Protein AF-A0A969MWN6-F1 (afdb_monomer)

Secondary structure (DSSP, 8-state):
---EE---SS--EE-S--SSS-----EEEE-TTS--EEE-S--TTTSEEEE-TT--GGGEEEEEETTEEEEEETTEEEEEETTPPPP-

Nearest PDB structures (foldseek):
  7rah-assembly1_E  TM=6.262E-01  e=1.132E-03  Bordetella pertussis
  2qub-assembly6_K  TM=5.117E-01  e=3.108E-03  Serratia marcescens
  8tka-assembly1_B  TM=7.395E-01  e=9.115E-01  Mammalian orthoreovirus 1
  6osq-assembly1_f  TM=4.971E-01  e=1.609E+00  Escherichia coli

Solvent-accessible surface area (backbone atoms only — not comparable to full-atom values): 5206 Å² total; per-residue (Å²): 86,72,42,83,45,63,77,57,82,44,68,36,81,46,72,73,69,96,63,101,62,80,80,41,53,23,30,45,44,43,45,87,93,25,44,45,30,36,36,65,68,73,44,88,92,59,40,44,82,38,64,36,97,84,54,51,78,88,53,53,45,82,44,72,50,96,60,14,25,34,39,27,42,92,93,43,56,38,31,38,35,40,77,37,64,76,78,134

Radius of gyration: 12.34 Å; Cα contacts (8 Å, |Δi|>4): 202; chains: 1; bounding box: 34×26×28 Å

Mean predicted aligned error: 4.14 Å

Foldseek 3Di:
DAEEDEPFADAEEDEQDDDPDDGAAYEYEWEPPRAEYEYEDDDPPRYYYHYDDPDDPVQWDWDADPQWIFTDGDPGGRYIYHNDGDDD

Structure (mmCIF, N/CA/C/O backbone):
data_AF-A0A969MWN6-F1
#
_entry.id   AF-A0A969MWN6-F1
#
loop_
_atom_site.group_PDB
_atom_site.id
_atom_site.type_symbol
_atom_site.label_atom_id
_atom_site.label_alt_id
_atom_site.label_comp_id
_atom_site.label_asym_id
_atom_site.label_entity_id
_atom_site.label_seq_id
_atom_site.pdbx_PDB_ins_code
_atom_site.Cartn_x
_atom_site.Cartn_y
_atom_site.Cartn_z
_atom_site.occupancy
_atom_site.B_iso_or_equiv
_atom_site.auth_seq_id
_atom_site.auth_comp_id
_atom_site.auth_asym_id
_atom_site.auth_atom_id
_atom_site.pdbx_PDB_model_num
ATOM 1 N N . GLY A 1 1 ? 10.111 -8.651 -10.912 1.00 81.31 1 GLY A N 1
ATOM 2 C CA . GLY A 1 1 ? 9.554 -9.356 -12.080 1.00 81.31 1 GLY A CA 1
ATOM 3 C C . 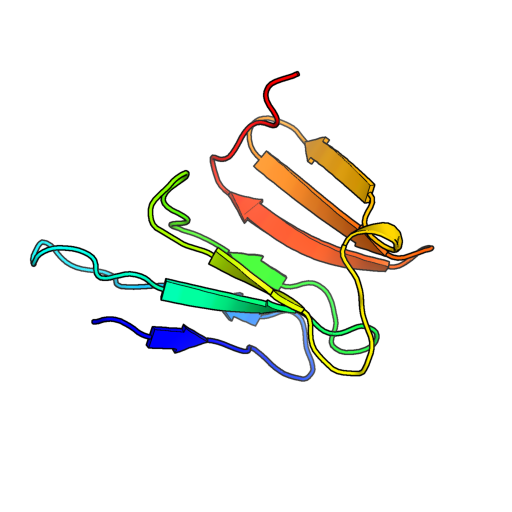GLY A 1 1 ? 8.122 -8.910 -12.155 1.00 81.31 1 GLY A C 1
ATOM 4 O O . GLY A 1 1 ? 7.885 -7.789 -11.766 1.00 81.31 1 GLY A O 1
ATOM 5 N N . ASP A 1 2 ? 7.181 -9.731 -12.620 1.00 90.75 2 ASP A N 1
ATOM 6 C CA . ASP A 1 2 ? 5.784 -9.492 -12.223 1.00 90.75 2 ASP A CA 1
ATOM 7 C C . ASP A 1 2 ? 5.571 -10.290 -10.930 1.00 90.75 2 ASP A C 1
ATOM 9 O O . ASP A 1 2 ? 5.570 -11.530 -10.979 1.00 90.75 2 ASP A O 1
ATOM 13 N N . ASP A 1 3 ? 5.446 -9.616 -9.787 1.00 91.94 3 ASP A N 1
ATOM 14 C CA . ASP A 1 3 ? 5.405 -10.257 -8.475 1.00 91.94 3 ASP A CA 1
ATOM 15 C C . ASP A 1 3 ? 4.062 -10.065 -7.747 1.00 91.94 3 ASP A C 1
ATOM 17 O O . ASP A 1 3 ? 3.343 -9.079 -7.896 1.00 91.94 3 ASP A O 1
ATOM 21 N N . LEU A 1 4 ? 3.694 -11.061 -6.934 1.00 95.38 4 LEU A N 1
ATOM 22 C CA . LEU A 1 4 ? 2.548 -10.996 -6.024 1.00 95.38 4 LEU A CA 1
ATOM 23 C C . LEU A 1 4 ? 3.078 -10.909 -4.595 1.00 95.38 4 LEU A C 1
ATOM 25 O O . LEU A 1 4 ? 3.638 -11.879 -4.078 1.00 95.38 4 LEU A O 1
ATOM 29 N N . ILE A 1 5 ? 2.880 -9.762 -3.955 1.00 96.50 5 ILE A N 1
ATOM 30 C CA . ILE A 1 5 ? 3.551 -9.413 -2.704 1.00 96.50 5 ILE A CA 1
ATOM 31 C C . ILE A 1 5 ? 2.510 -9.221 -1.605 1.00 96.50 5 ILE A C 1
ATOM 33 O O . ILE A 1 5 ? 1.614 -8.394 -1.726 1.00 96.50 5 ILE A O 1
ATOM 37 N N . ARG A 1 6 ? 2.635 -9.979 -0.514 1.00 97.19 6 ARG A N 1
ATOM 38 C CA . ARG A 1 6 ? 1.781 -9.887 0.678 1.00 97.19 6 ARG A CA 1
ATOM 39 C C . ARG A 1 6 ? 2.664 -9.959 1.920 1.00 97.19 6 ARG A C 1
ATOM 41 O O . ARG A 1 6 ? 3.419 -10.924 2.042 1.00 97.19 6 ARG A O 1
ATOM 48 N N . GLY A 1 7 ? 2.570 -8.971 2.809 1.00 96.88 7 GLY A N 1
ATOM 49 C CA . GLY A 1 7 ? 3.324 -8.952 4.071 1.00 96.88 7 GLY A CA 1
ATOM 50 C C . GLY A 1 7 ? 2.869 -10.047 5.035 1.00 96.88 7 GLY A C 1
ATOM 51 O O . GLY A 1 7 ? 3.677 -10.819 5.556 1.00 96.88 7 GLY A O 1
ATOM 52 N N . GLY A 1 8 ? 1.549 -10.217 5.139 1.00 97.25 8 GLY A N 1
ATOM 53 C CA . GLY A 1 8 ? 0.935 -11.090 6.130 1.00 97.25 8 GLY A CA 1
ATOM 54 C C . GLY A 1 8 ? 0.791 -10.353 7.458 1.00 97.25 8 GLY A C 1
ATOM 55 O O . GLY A 1 8 ? 0.602 -9.149 7.483 1.00 97.25 8 GLY A O 1
ATOM 56 N N . LEU A 1 9 ? 0.833 -11.078 8.577 1.00 97.38 9 LEU A N 1
ATOM 57 C CA . LEU A 1 9 ? 0.635 -10.469 9.894 1.00 97.38 9 LEU A CA 1
ATOM 58 C C . LEU A 1 9 ? 1.819 -9.582 10.306 1.00 97.38 9 LEU A C 1
ATOM 60 O O . LEU A 1 9 ? 2.931 -10.082 10.488 1.00 97.38 9 LEU A O 1
ATOM 64 N N . GLY A 1 10 ? 1.533 -8.331 10.645 1.00 98.12 10 GLY A N 1
ATOM 65 C CA . GLY A 1 10 ? 2.502 -7.355 11.117 1.00 98.12 10 GLY A CA 1
ATOM 66 C C . GLY A 1 10 ? 2.395 -6.039 10.358 1.00 98.12 10 GLY A C 1
ATOM 67 O O . GLY A 1 10 ? 1.494 -5.823 9.567 1.00 98.12 10 GLY A O 1
ATOM 68 N N . ASN A 1 11 ? 3.321 -5.128 10.649 1.00 98.38 11 ASN A N 1
ATOM 69 C CA . ASN A 1 11 ? 3.488 -3.922 9.847 1.00 98.38 11 ASN A CA 1
ATOM 70 C C . ASN A 1 11 ? 4.716 -4.139 8.968 1.00 98.38 11 ASN A C 1
ATOM 72 O O . ASN A 1 11 ? 5.846 -4.015 9.465 1.00 98.38 11 ASN A O 1
ATOM 76 N N . ASP A 1 12 ? 4.507 -4.486 7.703 1.00 98.50 12 ASP A N 1
ATOM 77 C CA . ASP A 1 12 ? 5.583 -4.875 6.804 1.00 98.50 12 ASP A CA 1
ATOM 78 C C . ASP A 1 12 ? 6.028 -3.733 5.890 1.00 98.50 12 ASP A C 1
ATOM 80 O O . ASP A 1 12 ? 5.356 -2.720 5.701 1.00 98.50 12 ASP A O 1
ATOM 84 N N . LYS A 1 13 ? 7.226 -3.887 5.322 1.00 97.31 13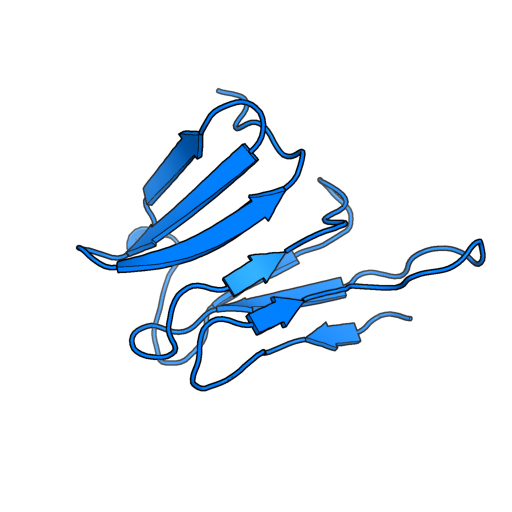 LYS A N 1
ATOM 85 C CA . LYS A 1 13 ? 7.693 -3.047 4.218 1.00 97.31 13 LYS A CA 1
ATOM 86 C C . LYS A 1 13 ? 7.697 -3.881 2.955 1.00 97.31 13 LYS A C 1
ATOM 88 O O . LYS A 1 13 ? 8.445 -4.856 2.879 1.00 97.31 13 LYS A O 1
ATOM 93 N N . LEU A 1 14 ? 6.880 -3.485 1.993 1.00 96.06 14 LEU A N 1
ATOM 94 C CA . LEU A 1 14 ? 6.695 -4.193 0.738 1.00 96.06 14 LEU A CA 1
ATOM 95 C C . LEU A 1 14 ? 7.415 -3.442 -0.382 1.00 96.06 14 LEU A C 1
ATOM 97 O O . LEU A 1 14 ? 7.340 -2.213 -0.470 1.00 96.06 14 LEU A O 1
ATOM 101 N N . TYR A 1 15 ? 8.123 -4.209 -1.205 1.00 92.44 15 TYR A N 1
ATOM 102 C CA . TYR A 1 15 ? 8.948 -3.731 -2.309 1.00 92.44 15 TYR A CA 1
ATOM 103 C C . TYR A 1 15 ? 8.593 -4.547 -3.542 1.00 92.44 15 TYR A C 1
ATOM 105 O O . TYR A 1 15 ? 8.618 -5.776 -3.439 1.00 92.44 15 TYR A O 1
ATOM 113 N N . GLY A 1 16 ? 8.272 -3.866 -4.640 1.00 83.56 16 GLY A N 1
ATOM 114 C CA . GLY A 1 16 ? 8.016 -4.485 -5.942 1.00 83.56 16 GLY A CA 1
ATOM 115 C C . GLY A 1 16 ? 9.290 -5.120 -6.483 1.00 83.56 16 GLY A C 1
ATOM 116 O O . GLY A 1 16 ? 9.480 -6.330 -6.423 1.00 83.56 16 GLY A O 1
ATOM 117 N N . ASP A 1 17 ? 10.251 -4.263 -6.826 1.00 76.50 17 ASP A N 1
ATOM 118 C CA . ASP A 1 17 ? 11.592 -4.634 -7.252 1.00 76.50 17 ASP A CA 1
ATOM 119 C C . ASP A 1 17 ? 12.583 -3.502 -6.949 1.00 76.50 17 ASP A C 1
ATOM 121 O O . ASP A 1 17 ? 12.457 -2.377 -7.427 1.00 76.50 17 ASP A O 1
ATOM 125 N N . THR A 1 18 ? 13.694 -3.804 -6.274 1.00 61.12 18 THR A N 1
ATOM 126 C CA . THR A 1 18 ? 14.808 -2.849 -6.167 1.00 61.12 18 THR A CA 1
ATOM 127 C C . THR A 1 18 ? 15.842 -3.111 -7.267 1.00 61.12 18 THR A C 1
ATOM 129 O O . THR A 1 18 ? 16.807 -3.849 -7.042 1.00 61.12 18 THR A O 1
ATOM 132 N N . GLY A 1 19 ? 15.707 -2.526 -8.462 1.00 54.41 19 GLY A N 1
ATOM 133 C CA . GLY A 1 19 ? 16.794 -2.621 -9.447 1.00 54.41 19 GLY A CA 1
ATOM 134 C C . GLY A 1 19 ? 16.522 -2.105 -10.859 1.00 54.41 19 GLY A C 1
ATOM 135 O O . GLY A 1 19 ? 15.434 -2.226 -11.389 1.00 54.41 19 GLY A O 1
ATOM 136 N N . ASN A 1 20 ? 17.585 -1.605 -11.504 1.00 51.31 20 ASN A N 1
ATOM 137 C CA . ASN A 1 20 ? 17.656 -1.024 -12.862 1.00 51.31 20 ASN A CA 1
ATOM 138 C C . ASN A 1 20 ? 17.227 -1.939 -14.041 1.00 51.31 20 ASN A C 1
ATOM 140 O O . ASN A 1 20 ? 17.626 -1.690 -15.180 1.00 51.31 20 ASN A O 1
ATOM 144 N N . SER A 1 21 ? 16.493 -3.024 -13.809 1.00 55.94 21 SER A N 1
ATOM 145 C CA . SER A 1 21 ? 16.022 -3.927 -14.862 1.00 55.94 21 SER A CA 1
ATOM 146 C C . SER A 1 21 ? 14.508 -3.852 -14.877 1.00 55.94 21 SER A C 1
ATOM 148 O O . SER A 1 21 ? 13.906 -4.336 -13.938 1.00 55.94 21 SER A O 1
ATOM 150 N N . SER A 1 22 ? 13.959 -3.200 -15.908 1.00 56.31 22 SER A N 1
ATOM 151 C CA . SER A 1 22 ? 12.539 -3.140 -16.285 1.00 56.31 22 SER A CA 1
ATOM 152 C C . SER A 1 22 ? 11.581 -3.676 -15.218 1.00 56.31 22 SER A C 1
ATOM 154 O O . SER A 1 22 ? 11.339 -4.882 -15.207 1.00 56.31 22 SER A O 1
ATOM 156 N N . GLY A 1 23 ? 11.088 -2.774 -14.358 1.00 65.12 23 GLY A N 1
ATOM 157 C CA . GLY A 1 23 ? 10.045 -3.074 -13.377 1.00 65.12 23 GLY A CA 1
ATOM 158 C C . GLY A 1 23 ? 8.924 -3.856 -14.046 1.00 65.12 23 GLY A C 1
ATOM 159 O O . GLY A 1 23 ? 8.530 -3.538 -15.179 1.00 65.12 23 GLY A O 1
ATOM 160 N N . GLY A 1 24 ? 8.534 -4.962 -13.424 1.00 82.69 24 GLY A N 1
ATOM 161 C CA . GLY A 1 24 ? 7.356 -5.676 -13.876 1.00 82.69 24 GLY A CA 1
ATOM 162 C C . GLY A 1 24 ? 6.113 -5.124 -13.206 1.00 82.69 24 GLY A C 1
ATOM 163 O O .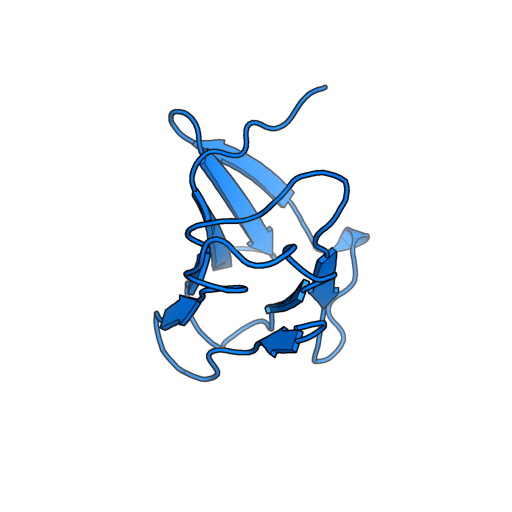 GLY A 1 24 ? 6.138 -4.108 -12.522 1.00 82.69 24 GLY A O 1
ATOM 164 N N . LEU A 1 25 ? 4.995 -5.757 -13.524 1.00 91.19 25 LEU A N 1
ATOM 165 C CA . LEU A 1 25 ? 3.707 -5.423 -12.953 1.00 91.19 25 LEU A CA 1
ATOM 166 C C . LEU A 1 25 ? 3.596 -6.126 -11.604 1.00 91.19 25 LEU A C 1
ATOM 168 O O . LEU A 1 25 ? 3.283 -7.321 -11.551 1.00 91.19 25 LEU A O 1
ATOM 172 N N . ASP A 1 26 ? 3.809 -5.375 -10.529 1.00 93.75 26 ASP A N 1
ATOM 173 C CA . ASP A 1 26 ? 3.731 -5.908 -9.178 1.00 93.75 26 ASP A CA 1
ATOM 174 C C . ASP A 1 26 ? 2.338 -5.708 -8.584 1.00 93.75 26 ASP A C 1
ATOM 176 O O . ASP A 1 26 ? 1.649 -4.714 -8.812 1.00 93.75 26 ASP A O 1
ATOM 180 N N . THR A 1 27 ? 1.873 -6.698 -7.826 1.00 96.38 27 THR A N 1
ATOM 181 C CA . THR A 1 27 ? 0.588 -6.650 -7.125 1.00 96.38 27 THR A CA 1
ATOM 182 C C . THR A 1 27 ? 0.807 -6.749 -5.623 1.00 96.38 27 THR A C 1
ATOM 184 O O . THR A 1 27 ? 1.119 -7.820 -5.099 1.00 96.38 27 THR A O 1
ATOM 187 N N . PHE A 1 28 ? 0.567 -5.644 -4.919 1.00 97.62 28 PHE A N 1
ATOM 188 C CA . PHE A 1 28 ? 0.639 -5.556 -3.462 1.00 97.62 28 PHE A CA 1
ATOM 189 C C . PHE A 1 28 ? -0.716 -5.920 -2.856 1.00 97.62 28 PHE A C 1
ATOM 191 O O . PHE A 1 28 ? -1.708 -5.218 -3.049 1.00 97.62 28 PHE A O 1
ATOM 198 N N . VAL A 1 29 ? -0.777 -7.050 -2.159 1.00 98.25 29 VAL A N 1
ATOM 199 C CA . VAL A 1 29 ? -2.012 -7.624 -1.623 1.00 98.25 29 VAL A CA 1
ATOM 200 C C . VAL A 1 29 ? -2.251 -7.134 -0.204 1.00 98.25 29 VAL A C 1
ATOM 202 O O . VAL A 1 29 ? -1.448 -7.404 0.684 1.00 98.25 29 VAL A O 1
ATOM 205 N N . LEU A 1 30 ? -3.398 -6.494 0.004 1.00 98.44 30 LEU A N 1
ATOM 206 C CA . LEU A 1 30 ? -3.865 -6.016 1.299 1.00 98.44 30 LEU A CA 1
ATOM 207 C C . LEU A 1 30 ? -5.006 -6.892 1.821 1.00 98.44 30 LEU A C 1
ATOM 209 O O . LEU A 1 30 ? -5.889 -7.311 1.062 1.00 98.44 30 LEU A O 1
ATOM 213 N N . ALA A 1 31 ? -5.012 -7.121 3.129 1.00 98.12 31 ALA A N 1
ATOM 214 C CA . ALA A 1 31 ? -6.088 -7.796 3.840 1.00 98.12 31 ALA A CA 1
ATOM 215 C C . ALA A 1 31 ? -6.328 -7.127 5.196 1.00 98.12 31 ALA A C 1
ATOM 217 O O . ALA A 1 31 ? -5.399 -6.643 5.837 1.00 98.12 31 ALA A O 1
ATOM 218 N N . ALA A 1 32 ? -7.587 -7.106 5.631 1.00 97.69 32 ALA A N 1
ATOM 219 C CA . ALA A 1 32 ? -7.951 -6.567 6.936 1.00 97.69 32 ALA A CA 1
ATOM 220 C C . ALA A 1 32 ? -7.473 -7.482 8.074 1.00 97.69 32 ALA A C 1
ATOM 222 O O . ALA A 1 32 ? -7.520 -8.711 7.964 1.00 97.69 32 ALA A O 1
ATOM 223 N N . GLY A 1 33 ? -7.069 -6.884 9.193 1.00 97.44 33 GLY A N 1
ATOM 224 C CA . GLY A 1 33 ? -6.568 -7.585 10.372 1.00 97.44 33 GLY A CA 1
ATOM 225 C C . GLY A 1 33 ? -5.141 -8.115 10.235 1.00 97.44 33 GLY A C 1
ATOM 226 O O . GLY A 1 33 ? -4.689 -8.842 11.125 1.00 97.44 33 GLY A O 1
ATOM 227 N N . GLU A 1 34 ? -4.442 -7.772 9.152 1.00 97.62 34 GLU A N 1
ATOM 228 C CA . GLU A 1 34 ? -3.039 -8.135 8.951 1.00 97.62 34 GLU A CA 1
ATOM 229 C C . GLU A 1 34 ? -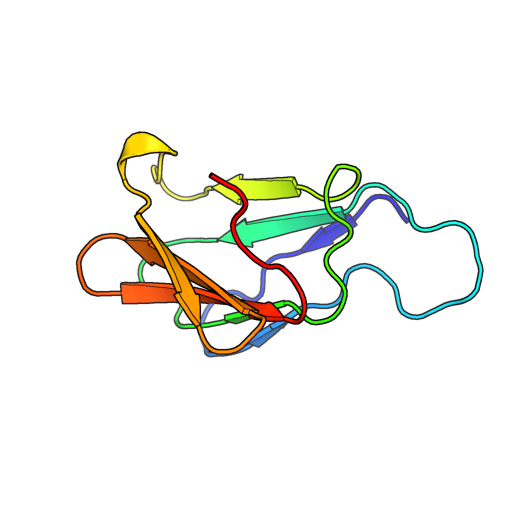2.073 -7.076 9.489 1.00 97.62 34 GLU A C 1
ATOM 231 O O . GLU A 1 34 ? -0.963 -7.436 9.857 1.00 97.62 34 GLU A O 1
ATOM 236 N N . GLY A 1 35 ? -2.524 -5.840 9.715 1.00 97.19 35 GLY A N 1
ATOM 237 C CA . GLY A 1 35 ? -1.689 -4.736 10.185 1.00 97.19 35 GLY A CA 1
ATOM 238 C C . GLY A 1 35 ? -1.561 -3.637 9.135 1.00 97.19 35 GLY A C 1
ATOM 239 O O . GLY A 1 35 ? -2.334 -3.578 8.182 1.00 97.19 35 GLY A O 1
ATOM 240 N N . THR A 1 36 ? -0.619 -2.718 9.354 1.00 98.19 36 THR A N 1
ATOM 241 C CA . THR A 1 36 ? -0.412 -1.556 8.481 1.00 98.19 36 THR A CA 1
ATOM 242 C C . THR A 1 36 ? 0.916 -1.661 7.751 1.00 98.19 36 THR A C 1
ATOM 244 O O . THR A 1 36 ? 1.978 -1.407 8.331 1.00 98.19 36 THR A O 1
ATOM 247 N N . ASP A 1 37 ? 0.843 -1.945 6.457 1.00 98.50 37 ASP A N 1
ATOM 248 C CA . ASP A 1 37 ? 2.011 -2.082 5.599 1.00 98.50 37 ASP A CA 1
ATOM 249 C C . ASP A 1 37 ? 2.519 -0.736 5.070 1.00 98.50 37 ASP A C 1
ATOM 251 O O . ASP A 1 37 ? 1.822 0.278 5.028 1.00 98.50 37 ASP A O 1
ATOM 255 N N . THR A 1 38 ? 3.779 -0.708 4.652 1.00 97.94 38 THR A N 1
ATOM 256 C CA . THR A 1 38 ? 4.395 0.410 3.934 1.00 97.94 38 THR A CA 1
ATOM 257 C C . THR A 1 38 ? 4.860 -0.072 2.569 1.00 97.94 38 THR A C 1
ATOM 259 O O . THR A 1 38 ? 5.766 -0.900 2.486 1.00 97.94 38 THR A O 1
ATOM 262 N N . ILE A 1 39 ? 4.283 0.478 1.505 1.00 96.94 39 ILE A N 1
ATOM 263 C CA . ILE A 1 39 ? 4.663 0.181 0.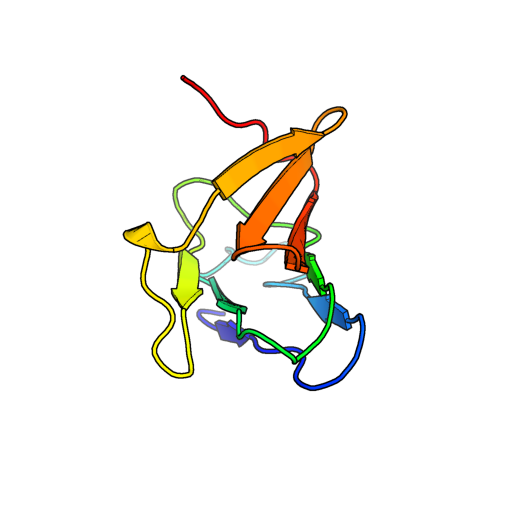120 1.00 96.94 39 ILE A CA 1
ATOM 264 C C . ILE A 1 39 ? 5.610 1.287 -0.351 1.00 96.94 39 ILE A C 1
ATOM 266 O O . ILE A 1 39 ? 5.267 2.466 -0.259 1.00 96.94 39 ILE A O 1
ATOM 270 N N . VAL A 1 40 ? 6.822 0.929 -0.781 1.00 92.50 40 VAL A N 1
ATOM 271 C CA . VAL A 1 40 ? 7.934 1.894 -0.886 1.00 92.50 40 VAL A CA 1
ATOM 272 C C . VAL A 1 40 ? 8.161 2.444 -2.299 1.00 92.50 40 VAL A C 1
ATOM 274 O O . VAL A 1 40 ? 8.630 3.574 -2.424 1.00 92.50 40 VAL A O 1
ATOM 277 N N . ASP A 1 41 ? 7.835 1.688 -3.342 1.00 87.12 41 ASP A N 1
ATOM 278 C CA . ASP A 1 41 ? 8.205 1.971 -4.736 1.00 87.12 41 ASP A CA 1
ATOM 279 C C . ASP A 1 41 ? 7.053 1.761 -5.730 1.00 87.12 41 ASP A C 1
ATOM 281 O O . ASP A 1 41 ? 7.287 1.437 -6.884 1.00 87.12 41 ASP A O 1
ATOM 285 N N . PHE A 1 42 ? 5.814 2.004 -5.292 1.00 91.81 42 PHE A N 1
ATOM 286 C CA . PHE A 1 42 ? 4.623 1.803 -6.120 1.00 91.81 42 PHE A CA 1
ATOM 287 C C . PHE A 1 42 ? 4.613 2.688 -7.379 1.00 91.81 42 PHE A C 1
ATOM 289 O O . PHE A 1 42 ? 4.548 3.922 -7.297 1.00 91.81 42 PHE A O 1
ATOM 296 N N . GLU A 1 43 ? 4.590 2.063 -8.553 1.00 90.56 43 GLU A N 1
ATOM 297 C CA . GLU A 1 43 ? 4.519 2.718 -9.855 1.00 90.56 43 GLU A CA 1
ATOM 298 C C . GLU A 1 43 ? 3.060 2.886 -10.315 1.00 90.56 43 GLU A C 1
ATOM 300 O O . GLU A 1 43 ? 2.409 1.966 -10.815 1.00 90.56 43 GLU A O 1
ATOM 305 N N . VAL A 1 44 ? 2.521 4.105 -10.191 1.00 88.31 44 VAL A N 1
ATOM 306 C CA . VAL A 1 44 ? 1.137 4.410 -10.599 1.00 88.31 44 VAL A CA 1
ATOM 307 C C . VAL A 1 44 ? 0.912 4.115 -12.085 1.00 88.31 44 VAL A C 1
ATOM 309 O O . VAL A 1 44 ? 1.568 4.680 -12.960 1.00 88.31 44 VAL A O 1
ATOM 312 N N . GLY A 1 45 ? -0.092 3.283 -12.370 1.00 88.81 45 GLY A N 1
ATOM 313 C CA . GLY A 1 45 ? -0.454 2.878 -13.732 1.00 88.81 45 GLY A CA 1
ATOM 314 C C . GLY A 1 45 ? 0.333 1.676 -14.258 1.00 88.81 45 GLY A C 1
ATOM 315 O O . GLY A 1 45 ? 0.066 1.245 -15.381 1.00 88.81 45 GLY A O 1
ATOM 316 N N . ILE A 1 46 ? 1.255 1.139 -13.457 1.00 90.94 46 ILE A N 1
ATOM 317 C CA . ILE A 1 46 ? 1.971 -0.112 -13.712 1.00 90.94 46 ILE A CA 1
ATOM 318 C C . ILE A 1 46 ? 1.575 -1.114 -12.626 1.00 90.94 46 ILE A C 1
ATOM 320 O O . ILE A 1 46 ? 0.923 -2.103 -12.949 1.00 90.94 46 ILE A O 1
ATOM 324 N N . ASP A 1 47 ? 1.849 -0.799 -11.361 1.00 93.38 47 ASP A N 1
ATOM 325 C CA . ASP A 1 47 ? 1.562 -1.667 -10.220 1.00 93.38 47 ASP A CA 1
ATOM 326 C C . ASP A 1 47 ? 0.087 -1.667 -9.824 1.00 93.38 47 ASP A C 1
ATOM 328 O O . ASP A 1 47 ? -0.689 -0.744 -10.114 1.00 93.38 47 ASP A O 1
ATOM 332 N N . LEU A 1 48 ? -0.304 -2.719 -9.110 1.00 95.44 48 LEU A N 1
ATOM 333 C CA . LEU A 1 48 ? -1.665 -2.963 -8.663 1.00 95.44 48 LEU A CA 1
ATOM 334 C C . LEU A 1 48 ? -1.747 -3.127 -7.146 1.00 95.44 48 LEU A C 1
ATOM 336 O O . LEU A 1 48 ? -0.879 -3.707 -6.497 1.00 95.44 48 LEU A O 1
ATOM 340 N N . ILE A 1 49 ? -2.874 -2.684 -6.591 1.00 96.94 49 ILE A N 1
ATOM 341 C CA . ILE A 1 49 ? -3.302 -3.065 -5.246 1.00 96.94 49 ILE A CA 1
ATOM 342 C C . ILE A 1 49 ? -4.271 -4.241 -5.373 1.00 96.94 49 ILE A C 1
ATOM 344 O O . ILE A 1 49 ? -5.351 -4.119 -5.957 1.00 96.94 49 ILE A O 1
ATOM 348 N N . GLY A 1 50 ? -3.876 -5.390 -4.830 1.00 97.81 50 GLY A N 1
ATOM 349 C CA . GLY A 1 50 ? -4.719 -6.571 -4.692 1.00 97.81 50 GLY A CA 1
ATOM 350 C C . GLY A 1 50 ? -5.491 -6.539 -3.375 1.00 97.81 50 GLY A C 1
ATOM 351 O O . GLY A 1 50 ? -4.952 -6.146 -2.347 1.00 97.81 50 GLY A O 1
ATOM 352 N N . LEU A 1 51 ? -6.749 -6.981 -3.387 1.00 98.25 51 LEU A N 1
ATOM 353 C CA . LEU A 1 51 ? -7.588 -7.061 -2.188 1.00 98.25 51 LEU A CA 1
ATOM 354 C C . LEU A 1 51 ? -7.903 -8.527 -1.888 1.00 98.25 51 LEU A C 1
ATOM 356 O O . LEU A 1 51 ? -8.380 -9.253 -2.766 1.00 98.25 51 LEU A O 1
ATOM 360 N N . ALA A 1 52 ? -7.607 -8.970 -0.668 1.00 97.88 52 ALA A N 1
ATOM 361 C CA . ALA A 1 52 ? -7.805 -10.346 -0.226 1.00 97.88 52 ALA A CA 1
ATOM 362 C C . ALA A 1 52 ? -8.891 -10.467 0.854 1.00 97.88 52 ALA A C 1
ATOM 364 O O . ALA A 1 52 ? -9.427 -9.483 1.357 1.00 97.88 52 ALA A O 1
ATOM 365 N N . ASP A 1 53 ? -9.246 -11.713 1.175 1.00 96.44 53 ASP A N 1
ATOM 366 C CA . ASP A 1 53 ? -10.107 -12.084 2.307 1.00 96.44 53 ASP A CA 1
ATOM 367 C C . ASP A 1 53 ? -11.482 -11.399 2.340 1.00 96.44 53 ASP A C 1
ATOM 369 O O . ASP A 1 53 ? -12.074 -11.162 3.389 1.00 96.44 53 ASP A O 1
ATOM 373 N N . GLY A 1 54 ? -12.028 -11.151 1.146 1.00 96.56 54 GLY A N 1
ATOM 374 C CA . GLY A 1 54 ? -13.365 -10.590 0.957 1.00 96.56 54 GLY A CA 1
ATOM 375 C C . GLY A 1 54 ? -13.407 -9.067 0.917 1.00 96.56 54 GLY A C 1
ATOM 376 O O . GLY A 1 54 ? -14.489 -8.521 0.717 1.00 96.56 54 GLY A O 1
ATOM 377 N N . LEU A 1 55 ? -12.259 -8.399 1.051 1.00 97.56 55 LEU A N 1
ATOM 378 C CA . LEU A 1 55 ? -12.148 -6.962 0.864 1.00 97.56 55 LEU A CA 1
ATOM 379 C C . LEU A 1 55 ? -12.457 -6.591 -0.592 1.00 97.56 55 LEU A C 1
ATOM 381 O O . LEU A 1 55 ? -11.976 -7.215 -1.541 1.00 97.56 55 LEU A O 1
ATOM 385 N N . THR A 1 56 ? -13.270 -5.560 -0.767 1.00 97.38 56 THR A N 1
ATOM 386 C CA . THR A 1 56 ? -13.655 -5.020 -2.068 1.00 97.38 56 THR A CA 1
ATOM 387 C C . THR A 1 56 ? -13.248 -3.560 -2.175 1.00 97.38 56 THR A C 1
ATOM 389 O O . THR A 1 56 ? -13.026 -2.881 -1.178 1.00 97.38 56 THR A O 1
ATOM 392 N N . PHE A 1 57 ? -13.183 -3.037 -3.400 1.00 95.38 57 PHE A N 1
ATOM 393 C CA . PHE A 1 57 ? -12.829 -1.632 -3.608 1.00 95.38 57 PHE A CA 1
ATOM 394 C C . PHE A 1 57 ? -13.798 -0.666 -2.905 1.00 95.38 57 PHE A C 1
ATOM 396 O O . PHE A 1 57 ? -13.381 0.384 -2.432 1.00 95.38 57 PHE A O 1
A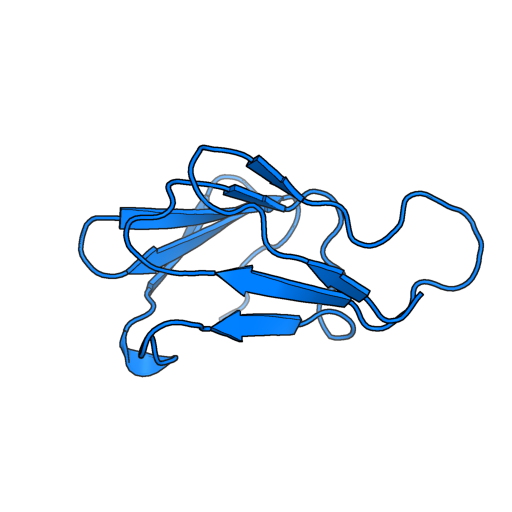TOM 403 N N . SER A 1 58 ? -15.083 -1.025 -2.788 1.00 97.06 58 SER A N 1
ATOM 404 C CA . SER A 1 58 ? -16.078 -0.208 -2.080 1.00 97.06 58 SER A CA 1
ATOM 405 C C . SER A 1 58 ? -15.868 -0.131 -0.568 1.00 97.06 58 SER A C 1
ATOM 407 O O . SER A 1 58 ? -16.466 0.732 0.068 1.00 97.06 58 SER A O 1
ATOM 409 N N . ASP A 1 59 ? -15.041 -1.009 -0.003 1.00 97.19 59 ASP A N 1
ATOM 410 C CA . ASP A 1 59 ? -14.683 -0.968 1.415 1.00 97.19 59 ASP A CA 1
ATOM 411 C C . ASP A 1 59 ? -13.529 0.010 1.683 1.00 97.19 59 ASP A C 1
ATOM 413 O O . ASP A 1 59 ? -13.222 0.295 2.841 1.00 97.19 59 ASP A O 1
ATOM 417 N N . LEU A 1 60 ? -12.878 0.516 0.627 1.00 97.38 60 LEU A N 1
ATOM 418 C CA . LEU A 1 60 ? -11.687 1.342 0.747 1.00 97.38 60 LEU A CA 1
ATOM 419 C C . LEU A 1 60 ? -12.012 2.827 0.856 1.00 97.38 60 LEU A C 1
ATOM 421 O O . LEU A 1 60 ? -12.805 3.385 0.098 1.00 97.38 60 LEU A O 1
ATOM 425 N N . THR A 1 61 ? -11.288 3.483 1.753 1.00 96.62 61 THR A N 1
ATOM 426 C CA . THR A 1 61 ? -11.083 4.928 1.757 1.00 96.62 61 THR A CA 1
ATOM 427 C C . THR A 1 61 ? -9.637 5.211 1.364 1.00 96.62 61 THR A C 1
ATOM 429 O O . THR A 1 61 ? -8.708 4.615 1.907 1.00 96.62 61 THR A O 1
ATOM 432 N N . LEU A 1 62 ? -9.460 6.108 0.396 1.00 95.06 62 LEU A N 1
ATOM 433 C CA . LEU A 1 62 ? -8.161 6.569 -0.084 1.00 95.06 62 LEU A CA 1
ATOM 434 C C . LEU A 1 62 ? -7.924 7.980 0.455 1.00 95.06 62 LEU A C 1
ATOM 436 O O . LEU A 1 62 ? -8.648 8.905 0.088 1.00 95.06 62 LEU A O 1
ATOM 440 N N . GLU A 1 63 ? -6.943 8.140 1.342 1.00 94.44 63 GLU A N 1
ATOM 441 C CA . GLU A 1 63 ? -6.675 9.410 2.024 1.00 94.44 63 GLU A CA 1
ATOM 442 C C . GLU A 1 63 ? -5.242 9.899 1.753 1.00 94.44 63 GLU A C 1
ATOM 444 O O . GLU A 1 63 ? -4.278 9.237 2.145 1.00 94.44 63 GLU A O 1
ATOM 449 N N . PRO A 1 64 ? -5.060 11.066 1.108 1.00 93.25 64 PRO A N 1
ATOM 450 C CA . PRO A 1 64 ? -3.742 11.676 0.951 1.00 93.25 64 PRO A CA 1
ATOM 451 C C . PRO A 1 64 ? -3.107 12.046 2.297 1.00 93.25 64 PRO A C 1
ATOM 453 O O . PRO A 1 64 ? -3.714 12.734 3.117 1.00 93.25 64 PRO A O 1
ATOM 456 N N . GLN A 1 65 ? -1.844 11.669 2.501 1.00 91.06 65 GLN A N 1
ATOM 457 C CA . GLN A 1 65 ? -1.074 11.963 3.711 1.00 91.06 65 GLN A CA 1
ATOM 458 C C . GLN A 1 65 ? 0.346 12.440 3.380 1.00 91.06 65 GLN A C 1
ATOM 460 O O . GLN A 1 65 ? 1.263 11.641 3.196 1.00 91.06 65 GLN A O 1
ATOM 465 N N . LEU A 1 66 ? 0.545 13.764 3.359 1.00 88.62 66 LEU A N 1
ATOM 466 C CA . LEU A 1 66 ? 1.861 14.414 3.213 1.00 88.62 66 LEU A CA 1
ATOM 467 C C . LEU A 1 66 ? 2.727 13.831 2.072 1.00 88.62 66 LEU A C 1
ATOM 469 O O . LEU A 1 66 ? 3.877 13.457 2.297 1.00 88.62 66 LEU A O 1
ATOM 473 N N . GLY A 1 67 ? 2.174 13.754 0.858 1.00 89.69 67 GLY A N 1
ATOM 474 C CA . GLY A 1 67 ? 2.876 13.214 -0.319 1.00 89.69 67 GLY A CA 1
ATOM 475 C C . GLY A 1 67 ? 2.845 11.685 -0.439 1.00 89.69 67 GLY A C 1
ATOM 476 O O . GLY A 1 67 ? 3.573 11.119 -1.247 1.00 89.69 67 GLY A O 1
ATOM 477 N N . ASN A 1 68 ? 2.027 11.022 0.378 1.00 94.50 68 ASN A N 1
ATOM 478 C CA . ASN A 1 68 ? 1.755 9.587 0.334 1.00 94.50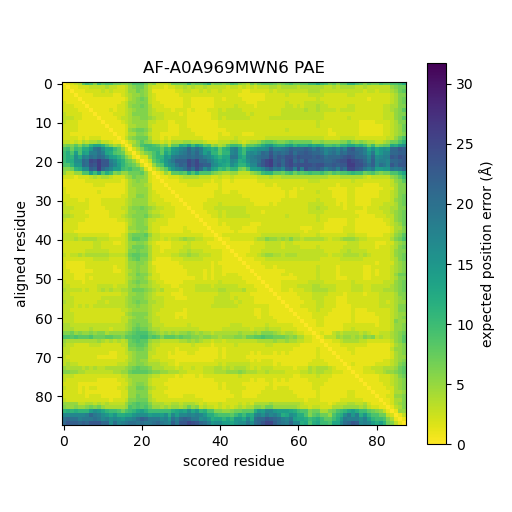 68 ASN A CA 1
ATOM 479 C C . ASN A 1 68 ? 0.242 9.354 0.263 1.00 94.50 68 ASN A C 1
ATOM 481 O O . ASN A 1 68 ? -0.551 10.284 0.450 1.00 94.50 68 ASN A O 1
ATOM 485 N N . LEU A 1 69 ? -0.151 8.099 0.078 1.00 95.69 69 LEU A N 1
ATOM 486 C CA . LEU A 1 69 ? -1.543 7.675 0.055 1.00 95.69 69 LEU A CA 1
ATOM 487 C C . LEU A 1 69 ? -1.779 6.615 1.129 1.00 95.69 69 LEU A C 1
ATOM 489 O O . LEU A 1 69 ? -1.139 5.567 1.119 1.00 95.69 69 LEU A O 1
ATOM 493 N N . ALA A 1 70 ? -2.717 6.862 2.039 1.00 96.88 70 ALA A N 1
ATOM 494 C CA . ALA A 1 70 ? -3.209 5.844 2.954 1.00 96.88 70 ALA A CA 1
ATOM 495 C C . ALA A 1 70 ? -4.384 5.087 2.320 1.00 96.88 70 ALA A C 1
ATOM 497 O O . ALA A 1 70 ? -5.344 5.697 1.841 1.00 96.88 70 ALA A O 1
ATOM 498 N N . VAL A 1 71 ? -4.306 3.756 2.345 1.00 97.62 71 VAL A N 1
ATOM 499 C CA . VAL A 1 71 ? -5.393 2.843 1.977 1.00 97.62 71 VAL A CA 1
ATOM 500 C C . VAL A 1 71 ? -6.014 2.320 3.264 1.00 97.62 71 VAL A C 1
ATOM 502 O O . VAL A 1 71 ? -5.338 1.689 4.078 1.00 97.62 71 VAL A O 1
ATOM 505 N N . ILE A 1 72 ? -7.292 2.617 3.470 1.00 97.94 72 ILE A N 1
ATOM 506 C CA . ILE A 1 72 ? -7.984 2.429 4.749 1.00 97.94 72 ILE A CA 1
ATOM 507 C C . ILE A 1 72 ? -9.242 1.588 4.523 1.00 97.94 72 ILE A C 1
ATOM 509 O O . ILE A 1 72 ? -9.928 1.778 3.521 1.00 97.94 72 ILE A O 1
ATOM 513 N N . THR A 1 73 ? -9.575 0.695 5.456 1.00 97.62 73 THR A N 1
ATOM 514 C CA . THR A 1 73 ? -10.882 0.020 5.529 1.00 97.62 73 THR A CA 1
ATOM 515 C C . THR A 1 73 ? -11.451 0.138 6.939 1.00 97.62 73 THR A C 1
ATOM 517 O O . THR A 1 73 ? -10.790 -0.200 7.921 1.00 97.62 73 THR A O 1
ATOM 520 N N . GLY A 1 74 ? -12.674 0.661 7.068 1.00 95.56 74 GLY A N 1
ATOM 521 C CA . GLY A 1 74 ? -13.255 0.969 8.379 1.00 95.56 74 GLY A CA 1
ATOM 522 C C . GLY A 1 74 ? -12.326 1.853 9.224 1.00 95.56 74 GLY A C 1
ATOM 523 O O . GLY A 1 74 ? -12.039 2.983 8.840 1.00 95.56 74 GLY A O 1
ATOM 524 N N . ASP A 1 75 ? -11.852 1.316 10.352 1.00 94.62 75 ASP A N 1
ATOM 525 C CA . ASP A 1 75 ? -10.940 1.995 11.288 1.00 94.62 75 ASP A CA 1
ATOM 526 C C . ASP A 1 75 ? -9.464 1.557 11.138 1.00 94.62 75 ASP A C 1
ATOM 528 O O . ASP A 1 75 ? -8.608 1.966 11.926 1.00 94.62 75 ASP A O 1
ATOM 532 N N . GLU A 1 76 ? -9.147 0.702 10.160 1.00 97.06 76 GLU A N 1
ATOM 533 C CA . GLU A 1 76 ? -7.810 0.144 9.942 1.00 97.06 76 GLU A CA 1
ATOM 534 C C . GLU A 1 76 ? -7.138 0.783 8.724 1.00 97.06 76 GLU A C 1
ATOM 536 O O . GLU A 1 76 ? -7.665 0.759 7.610 1.00 97.06 76 GLU A O 1
ATOM 541 N N . THR A 1 77 ? -5.929 1.314 8.913 1.00 98.06 77 THR A N 1
ATOM 542 C CA . THR A 1 77 ? -5.033 1.605 7.791 1.00 98.06 77 THR A CA 1
ATOM 543 C C . THR A 1 77 ? -4.375 0.306 7.348 1.00 98.06 77 THR A C 1
ATOM 545 O O . THR A 1 77 ? -3.579 -0.260 8.093 1.00 98.06 77 THR A O 1
ATOM 548 N N . LEU A 1 78 ? -4.686 -0.134 6.132 1.00 98.25 78 LEU A N 1
ATOM 549 C CA . LEU A 1 78 ? -4.120 -1.339 5.532 1.00 98.25 78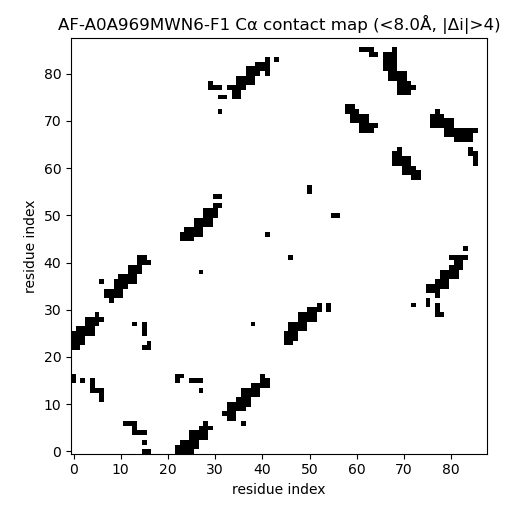 LEU A CA 1
ATOM 550 C C . LEU A 1 78 ? -2.704 -1.088 5.021 1.00 98.25 78 LEU A C 1
ATOM 552 O O . LEU A 1 78 ? -1.806 -1.896 5.230 1.00 98.25 78 LEU A O 1
ATOM 556 N N . ALA A 1 79 ? -2.496 0.050 4.358 1.00 98.19 79 ALA A N 1
ATOM 557 C CA . ALA A 1 79 ? -1.189 0.410 3.834 1.00 98.19 79 ALA A CA 1
ATOM 558 C C . ALA A 1 79 ? -0.982 1.919 3.734 1.00 98.19 79 ALA A C 1
ATOM 560 O O . ALA A 1 79 ? -1.916 2.682 3.480 1.00 98.19 79 ALA A O 1
ATOM 561 N N . LEU A 1 80 ? 0.278 2.326 3.861 1.00 97.50 80 LEU A N 1
ATOM 562 C CA . LEU A 1 80 ? 0.788 3.617 3.427 1.00 97.50 80 LEU A CA 1
ATOM 563 C C . LEU A 1 80 ? 1.611 3.417 2.149 1.00 97.50 80 LEU A C 1
ATOM 565 O O . LEU A 1 80 ? 2.674 2.795 2.178 1.00 97.50 80 LEU A O 1
ATOM 569 N N . VAL A 1 81 ? 1.130 3.961 1.037 1.00 96.94 81 VAL A N 1
ATOM 570 C CA . VAL A 1 81 ? 1.813 3.943 -0.259 1.00 96.94 81 VAL A CA 1
ATOM 571 C C . VAL A 1 81 ? 2.667 5.196 -0.377 1.00 96.94 81 VAL A C 1
ATOM 573 O O . VAL A 1 81 ? 2.146 6.312 -0.459 1.00 96.94 81 VAL A O 1
ATOM 576 N N . LEU A 1 82 ? 3.984 5.023 -0.333 1.00 94.81 82 LEU A N 1
ATOM 577 C CA . LEU A 1 82 ? 4.920 6.137 -0.339 1.00 94.81 82 LEU A CA 1
ATOM 578 C C . LEU A 1 82 ? 5.007 6.788 -1.720 1.00 94.81 82 LEU A C 1
ATOM 580 O O . LEU A 1 82 ? 5.044 6.105 -2.737 1.00 94.81 82 LEU A O 1
ATOM 584 N N . GLY A 1 83 ? 5.070 8.120 -1.748 1.00 90.88 83 GLY A N 1
ATOM 585 C CA . GLY A 1 83 ? 5.290 8.884 -2.983 1.00 90.88 83 GLY A CA 1
ATOM 586 C C . GLY A 1 83 ? 4.116 8.898 -3.968 1.00 90.88 83 GLY A C 1
ATOM 587 O O . GLY A 1 83 ? 4.261 9.437 -5.064 1.00 90.88 83 GLY A O 1
ATOM 588 N N . VAL A 1 84 ? 2.964 8.337 -3.591 1.00 89.38 84 VAL A N 1
ATOM 589 C CA . VAL A 1 84 ? 1.730 8.378 -4.381 1.00 89.38 84 VAL A CA 1
ATOM 590 C C . VAL A 1 84 ? 0.793 9.422 -3.790 1.00 89.38 84 VAL A C 1
ATOM 592 O O . VAL A 1 84 ? 0.401 9.327 -2.632 1.00 89.38 84 VAL A O 1
ATOM 595 N N . GLU A 1 85 ? 0.400 10.407 -4.591 1.00 79.19 85 GLU A N 1
ATOM 596 C CA . GLU A 1 85 ? -0.645 11.366 -4.233 1.00 79.19 85 GLU A CA 1
ATOM 597 C C . GLU A 1 85 ? -1.962 10.944 -4.893 1.00 79.19 85 GLU A C 1
ATOM 599 O O . GLU A 1 85 ? -1.976 10.579 -6.071 1.00 79.19 85 GLU A O 1
ATOM 604 N N . ALA A 1 86 ? -3.080 10.990 -4.159 1.00 65.06 86 ALA A N 1
ATOM 605 C CA . ALA A 1 86 ? -4.379 10.818 -4.803 1.00 65.06 86 ALA A CA 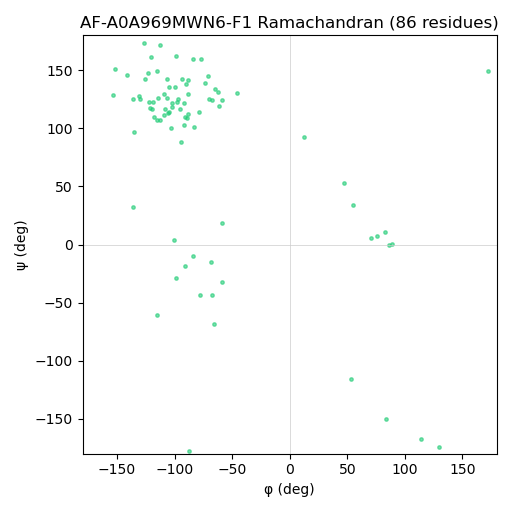1
ATOM 606 C C . ALA A 1 86 ? -4.633 12.031 -5.705 1.00 65.06 86 ALA A C 1
ATOM 608 O O . ALA A 1 86 ? -4.585 13.172 -5.245 1.00 65.06 86 ALA A O 1
ATOM 609 N N . VAL A 1 87 ? -4.891 11.778 -6.983 1.00 60.25 87 VAL A N 1
ATOM 610 C CA . VAL A 1 87 ? -5.385 12.789 -7.919 1.00 60.25 87 VAL A CA 1
ATOM 611 C C . VAL A 1 87 ? -6.901 12.654 -8.017 1.00 60.25 87 VAL A C 1
ATOM 613 O O . VAL A 1 87 ? -7.397 11.555 -8.263 1.00 60.25 87 VAL A O 1
ATOM 616 N N . ASP A 1 88 ? -7.599 13.768 -7.770 1.00 54.97 88 ASP A N 1
ATOM 617 C CA . ASP A 1 88 ? -9.057 13.917 -7.924 1.00 54.97 88 ASP A CA 1
ATOM 618 C C . ASP A 1 88 ? -9.546 13.584 -9.347 1.00 54.97 88 ASP A C 1
ATOM 620 O O . ASP A 1 88 ? -8.843 13.936 -10.329 1.00 54.97 88 ASP A O 1
#

pLDDT: mean 90.82, std 11.93, range [51.31, 98.5]

Sequence (88 aa):
GDDLIRGGLGNDKLYGDTGNSSGGLDTFVLAAGEGTDTIVDFEVGIDLIGLADGLTFSDLTLEPQLGNLAVITGDETLALVLGVEAVD